Protein AF-A0A512JPW6-F1 (afdb_monomer_lite)

pLDDT: mean 75.08, std 13.73, range [44.81, 92.81]

Organism: NCBI:txid1010610

Foldseek 3Di:
DQDAQPLCVVLLVVCCPDPNNVLSVVLVVQSVVVPVPDDDDDDDPPCCVVVVLVVSLVSNVVSLVSSLCSLVVVLVVVLVVLVVVVVVCVVVVPQWDWDAPPDPPDDDVVRTDDTDGNCVVSPPVVSVVSVVVNVVSVVSSVVSVVCSVVVD

Radius of gyration: 20.79 Å; chains: 1; bounding box: 44×28×60 Å

Structure (mmCIF, N/CA/C/O backbone):
data_AF-A0A512JPW6-F1
#
_entry.id   AF-A0A512JPW6-F1
#
loop_
_atom_site.group_PDB
_atom_site.id
_atom_site.type_symbol
_atom_site.label_atom_id
_atom_site.label_alt_id
_atom_site.label_comp_id
_atom_site.label_asym_id
_atom_site.label_entity_id
_atom_site.label_seq_id
_atom_site.pdbx_PDB_ins_code
_atom_site.Cartn_x
_atom_site.Cartn_y
_atom_site.Cartn_z
_atom_site.occupancy
_atom_site.B_iso_or_equiv
_atom_site.auth_seq_id
_atom_site.auth_comp_id
_atom_site.auth_asym_id
_atom_site.auth_atom_id
_atom_site.pdbx_PDB_model_num
ATOM 1 N N . MET A 1 1 ? 3.740 -18.764 -11.481 1.00 56.12 1 MET A N 1
ATOM 2 C CA . MET A 1 1 ? 4.185 -17.619 -10.673 1.00 56.12 1 MET A CA 1
ATOM 3 C C . MET A 1 1 ? 4.426 -16.469 -11.613 1.00 56.12 1 MET A C 1
ATOM 5 O O . MET A 1 1 ? 5.057 -16.695 -12.644 1.00 56.12 1 MET A O 1
ATOM 9 N N . ALA A 1 2 ? 3.886 -15.299 -11.281 1.00 64.75 2 ALA A N 1
ATOM 10 C CA . ALA A 1 2 ? 4.173 -14.088 -12.030 1.00 64.75 2 ALA A CA 1
ATOM 11 C C . ALA A 1 2 ? 5.680 -13.795 -12.014 1.00 64.75 2 ALA A C 1
ATOM 13 O O . ALA A 1 2 ? 6.322 -13.951 -10.974 1.00 64.75 2 ALA A O 1
ATOM 14 N N . GLU A 1 3 ? 6.257 -13.393 -13.141 1.00 81.75 3 GLU A N 1
ATOM 15 C CA . GLU A 1 3 ? 7.658 -12.964 -13.178 1.00 81.75 3 GLU A CA 1
ATOM 16 C C . GLU A 1 3 ? 7.743 -11.489 -12.734 1.00 81.75 3 GLU A C 1
ATOM 18 O O . GLU A 1 3 ? 7.412 -10.537 -13.441 1.00 81.75 3 GLU A O 1
ATOM 23 N N . ILE A 1 4 ? 8.156 -11.293 -11.486 1.00 83.31 4 ILE A N 1
ATOM 24 C CA . ILE A 1 4 ? 8.279 -9.972 -10.867 1.00 83.31 4 ILE A CA 1
ATOM 25 C C . ILE A 1 4 ? 9.547 -9.296 -11.402 1.00 83.31 4 ILE A C 1
ATOM 27 O O . ILE A 1 4 ? 10.607 -9.919 -11.442 1.00 83.31 4 ILE A O 1
ATOM 31 N N . ASP A 1 5 ? 9.458 -8.031 -11.829 1.00 87.38 5 ASP A N 1
ATOM 32 C CA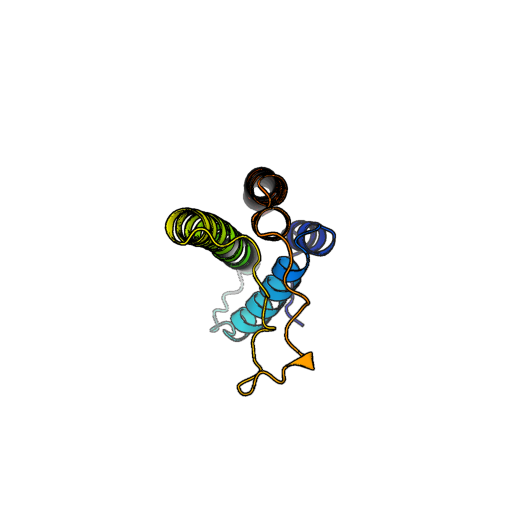 . ASP A 1 5 ? 10.656 -7.295 -12.241 1.00 87.38 5 ASP A CA 1
ATOM 33 C C . ASP A 1 5 ? 11.580 -7.091 -11.025 1.00 87.38 5 ASP A C 1
ATOM 35 O O . ASP A 1 5 ? 11.097 -6.674 -9.967 1.00 87.38 5 ASP A O 1
ATOM 39 N N . PRO A 1 6 ? 12.901 -7.308 -11.158 1.00 87.69 6 PRO A N 1
ATOM 40 C CA . PRO A 1 6 ? 13.856 -7.106 -10.066 1.00 87.69 6 PRO A CA 1
ATOM 41 C C . PRO A 1 6 ? 13.830 -5.707 -9.432 1.00 87.69 6 PRO A C 1
ATOM 43 O O . PRO A 1 6 ? 14.203 -5.552 -8.274 1.00 87.69 6 PRO A O 1
ATOM 46 N N . ILE A 1 7 ? 13.392 -4.673 -10.163 1.00 88.00 7 ILE A N 1
ATOM 47 C CA . ILE A 1 7 ? 13.227 -3.317 -9.608 1.00 88.00 7 ILE A CA 1
ATOM 48 C C . ILE A 1 7 ? 12.045 -3.263 -8.626 1.00 88.00 7 ILE A C 1
ATOM 50 O O . ILE A 1 7 ? 12.067 -2.490 -7.672 1.00 88.00 7 ILE A O 1
ATOM 54 N N . VAL A 1 8 ? 11.026 -4.098 -8.835 1.00 87.69 8 VAL A N 1
ATOM 55 C CA . VAL A 1 8 ? 9.778 -4.134 -8.058 1.00 87.69 8 VAL A CA 1
ATOM 56 C C . VAL A 1 8 ? 9.847 -5.134 -6.898 1.00 87.69 8 VAL A C 1
ATOM 58 O O . VAL A 1 8 ? 9.186 -4.947 -5.878 1.00 87.69 8 VAL A O 1
ATOM 61 N N . GLU A 1 9 ? 10.669 -6.175 -7.012 1.00 88.94 9 GLU A N 1
ATOM 62 C CA . GLU A 1 9 ? 10.835 -7.221 -5.992 1.00 88.94 9 GLU A CA 1
ATOM 63 C C . GLU A 1 9 ? 11.126 -6.690 -4.567 1.00 88.94 9 GLU A C 1
ATOM 65 O O . GLU A 1 9 ? 10.483 -7.171 -3.624 1.00 88.94 9 GLU A O 1
ATOM 70 N N . PRO A 1 10 ? 11.992 -5.675 -4.354 1.00 90.69 10 PRO A N 1
ATOM 71 C CA . PRO A 1 10 ? 12.229 -5.116 -3.022 1.00 90.69 10 PRO A CA 1
ATOM 72 C C . PRO A 1 10 ? 10.978 -4.485 -2.404 1.00 90.69 10 PRO A C 1
ATOM 74 O O . PRO A 1 10 ? 10.754 -4.622 -1.202 1.00 90.69 10 PRO A O 1
ATOM 77 N N . LEU A 1 11 ? 10.140 -3.837 -3.221 1.00 87.81 11 LEU A N 1
ATOM 78 C CA . LEU A 1 11 ? 8.900 -3.204 -2.773 1.00 87.81 11 LEU A CA 1
ATOM 79 C C . LEU A 1 11 ? 7.911 -4.259 -2.258 1.00 87.81 11 LEU A C 1
ATOM 81 O O . LEU A 1 11 ? 7.356 -4.121 -1.166 1.00 87.81 11 LEU A O 1
ATOM 85 N N . LEU A 1 12 ? 7.732 -5.345 -3.015 1.00 87.00 12 LEU A N 1
ATOM 86 C CA . LEU A 1 12 ? 6.849 -6.442 -2.617 1.00 87.00 12 LEU A CA 1
ATOM 87 C C . LEU A 1 12 ? 7.389 -7.185 -1.387 1.00 87.00 12 LEU A C 1
ATOM 89 O O . LEU A 1 12 ? 6.630 -7.513 -0.477 1.00 87.00 12 LEU A O 1
ATOM 93 N N . THR A 1 13 ? 8.700 -7.411 -1.328 1.00 86.94 13 THR A N 1
ATOM 94 C CA . THR A 1 13 ? 9.355 -8.068 -0.189 1.00 86.94 13 THR A CA 1
ATOM 95 C C . THR A 1 13 ? 9.226 -7.238 1.087 1.00 86.94 13 THR A C 1
ATOM 97 O O . THR A 1 13 ? 8.907 -7.778 2.146 1.00 86.94 13 THR A O 1
ATOM 100 N N . GLY A 1 14 ? 9.416 -5.918 0.995 1.00 85.81 14 GLY A N 1
ATOM 101 C CA . GLY A 1 14 ? 9.209 -5.001 2.116 1.00 85.81 14 GLY A CA 1
ATOM 102 C C . GLY A 1 14 ? 7.772 -5.045 2.637 1.00 85.81 14 GLY A C 1
ATOM 103 O O . GLY A 1 14 ? 7.552 -5.116 3.844 1.00 85.81 14 GLY A O 1
ATOM 104 N N . LEU A 1 15 ? 6.793 -5.101 1.731 1.00 85.69 15 LEU A N 1
ATOM 105 C CA . LEU A 1 15 ? 5.380 -5.219 2.083 1.00 85.69 15 LEU A CA 1
ATOM 106 C C . LEU A 1 15 ? 5.060 -6.555 2.774 1.00 85.69 15 LEU A C 1
ATOM 108 O O . LEU A 1 15 ? 4.389 -6.565 3.807 1.00 85.69 15 LEU A O 1
ATOM 112 N N . LEU A 1 16 ? 5.571 -7.672 2.250 1.00 86.31 16 LEU A N 1
ATOM 113 C CA . LEU A 1 16 ? 5.360 -9.014 2.808 1.00 86.31 16 LEU A CA 1
ATOM 114 C C . LEU A 1 16 ? 5.989 -9.207 4.196 1.00 86.31 16 LEU A C 1
ATOM 116 O O . LEU A 1 16 ? 5.479 -10.004 4.980 1.00 86.31 16 LEU A O 1
ATOM 120 N N . ASN A 1 17 ? 7.053 -8.468 4.511 1.00 85.62 17 ASN A N 1
ATOM 121 C CA . ASN A 1 17 ? 7.736 -8.512 5.808 1.00 85.62 17 ASN A CA 1
ATOM 122 C C . ASN A 1 17 ? 7.250 -7.438 6.795 1.00 85.62 17 ASN A C 1
ATOM 124 O O . ASN A 1 17 ? 7.849 -7.243 7.852 1.00 85.62 17 ASN A O 1
ATOM 128 N N . SER A 1 18 ? 6.179 -6.723 6.455 1.00 81.75 18 SER A N 1
ATOM 129 C CA . SER A 1 18 ? 5.603 -5.676 7.297 1.00 81.75 18 SER A CA 1
ATOM 130 C C . SER A 1 18 ? 4.393 -6.183 8.097 1.00 81.75 18 SER A C 1
ATOM 132 O O . SER A 1 18 ? 3.827 -7.231 7.772 1.00 81.75 18 SER A O 1
ATOM 134 N N . PRO A 1 19 ? 3.899 -5.411 9.084 1.00 76.19 19 PRO A N 1
ATOM 135 C CA . PRO A 1 19 ? 2.599 -5.667 9.715 1.00 76.19 19 PRO A CA 1
ATOM 136 C C . PRO A 1 19 ? 1.414 -5.695 8.730 1.00 76.19 19 PRO A C 1
ATOM 138 O O . PRO A 1 19 ? 0.327 -6.126 9.092 1.00 76.19 19 PRO A O 1
ATOM 141 N N . MET A 1 20 ? 1.628 -5.248 7.488 1.00 82.25 20 MET A N 1
ATOM 142 C CA . MET A 1 20 ? 0.659 -5.152 6.396 1.00 82.25 20 MET A CA 1
ATOM 143 C C . MET A 1 20 ? 0.814 -6.297 5.373 1.00 82.25 20 MET A C 1
ATOM 145 O O . MET A 1 20 ? 0.385 -6.177 4.225 1.00 82.25 20 MET A O 1
ATOM 149 N N . ALA A 1 21 ? 1.416 -7.424 5.774 1.00 82.12 21 ALA A N 1
ATOM 150 C CA . ALA A 1 21 ? 1.727 -8.565 4.905 1.00 82.12 21 ALA A CA 1
ATOM 151 C C . ALA A 1 21 ? 0.522 -9.148 4.141 1.00 82.12 21 ALA A C 1
ATOM 153 O O . ALA A 1 21 ? 0.694 -9.680 3.042 1.00 82.12 21 ALA A O 1
ATOM 154 N N . ASP A 1 22 ? -0.696 -9.038 4.682 1.00 79.12 22 ASP A N 1
ATOM 155 C CA . ASP A 1 22 ? -1.931 -9.431 3.986 1.00 79.12 22 ASP A CA 1
ATOM 156 C C . ASP A 1 22 ? -2.123 -8.668 2.670 1.00 79.12 22 ASP A C 1
ATOM 158 O O . ASP A 1 22 ? -2.483 -9.258 1.649 1.00 79.12 22 ASP A O 1
ATOM 162 N N . TYR A 1 23 ? -1.787 -7.379 2.658 1.00 82.19 23 TYR A N 1
ATOM 163 C CA . TYR A 1 23 ? -1.833 -6.551 1.457 1.00 82.19 23 TYR A CA 1
ATOM 164 C C . TYR A 1 23 ? -0.735 -6.929 0.462 1.00 82.19 23 TYR A C 1
ATOM 166 O O . TYR A 1 23 ? -0.966 -6.888 -0.745 1.00 82.19 23 TYR A O 1
ATOM 174 N N . GLY A 1 24 ? 0.420 -7.390 0.953 1.00 81.06 24 GLY A N 1
ATOM 175 C CA . GLY A 1 24 ? 1.470 -7.979 0.118 1.00 81.06 24 GLY A CA 1
ATOM 176 C C . GLY A 1 24 ? 1.013 -9.245 -0.591 1.00 81.06 24 GLY A C 1
ATOM 177 O O . GLY A 1 24 ? 1.200 -9.375 -1.797 1.00 81.06 24 GLY A O 1
ATOM 178 N N . ARG A 1 25 ? 0.329 -10.145 0.124 1.00 84.69 25 ARG A N 1
ATOM 179 C CA . ARG A 1 25 ? -0.258 -11.354 -0.474 1.00 84.69 25 ARG A CA 1
ATOM 180 C C . ARG A 1 25 ? -1.311 -11.015 -1.528 1.00 84.69 25 ARG A C 1
ATOM 182 O O . ARG A 1 25 ? -1.276 -11.579 -2.619 1.00 84.69 25 ARG A O 1
ATOM 189 N N . ALA A 1 26 ? -2.208 -10.073 -1.233 1.00 82.75 26 ALA A N 1
ATOM 190 C CA . ALA A 1 26 ? -3.221 -9.616 -2.185 1.00 82.75 26 ALA A CA 1
ATOM 191 C C . ALA A 1 26 ? -2.595 -8.977 -3.437 1.00 82.75 26 ALA A C 1
ATOM 193 O O . ALA A 1 26 ? -3.056 -9.216 -4.554 1.00 82.75 26 ALA A O 1
ATOM 194 N N . ALA A 1 27 ? -1.519 -8.205 -3.264 1.00 83.00 27 ALA A N 1
ATOM 195 C CA . ALA A 1 27 ? -0.778 -7.625 -4.373 1.00 83.00 27 ALA A CA 1
ATOM 196 C C . ALA A 1 27 ? -0.148 -8.709 -5.258 1.00 83.00 27 ALA A C 1
ATOM 198 O O . ALA A 1 27 ? -0.289 -8.637 -6.476 1.00 83.00 27 ALA A O 1
ATOM 199 N N . THR A 1 28 ? 0.459 -9.749 -4.675 1.00 84.19 28 THR A N 1
ATOM 200 C CA . THR A 1 28 ? 0.999 -10.893 -5.431 1.00 84.19 28 THR A CA 1
ATOM 201 C C . THR A 1 28 ? -0.071 -11.562 -6.292 1.00 84.19 28 THR A C 1
ATOM 203 O O . THR A 1 28 ? 0.148 -11.756 -7.484 1.00 84.19 28 THR A O 1
ATOM 206 N N . VAL A 1 29 ? -1.253 -11.842 -5.731 1.00 84.69 29 VAL A N 1
ATOM 207 C CA . VAL A 1 29 ? -2.376 -12.424 -6.490 1.00 84.69 29 VAL A CA 1
ATOM 208 C C . VAL A 1 29 ? -2.779 -11.511 -7.652 1.00 84.69 29 VAL A C 1
ATOM 210 O O . VAL A 1 29 ? -2.935 -11.966 -8.784 1.00 84.69 29 VAL A O 1
ATOM 213 N N . ARG A 1 30 ? -2.871 -10.197 -7.411 1.00 81.94 30 ARG A N 1
ATOM 214 C CA . ARG A 1 30 ? -3.222 -9.222 -8.453 1.00 81.94 30 ARG A CA 1
ATOM 215 C C . ARG A 1 30 ? -2.188 -9.162 -9.582 1.00 81.94 30 ARG A C 1
ATOM 217 O O . ARG A 1 30 ? -2.551 -8.938 -10.738 1.00 81.94 30 ARG A O 1
ATOM 224 N N . LEU A 1 31 ? -0.908 -9.347 -9.266 1.00 82.50 31 LEU A N 1
ATOM 225 C CA . LEU A 1 31 ? 0.151 -9.437 -10.271 1.00 82.50 31 LEU A CA 1
ATOM 226 C C . LEU A 1 31 ? -0.009 -10.689 -11.138 1.00 82.50 31 LEU A C 1
ATOM 228 O O . LEU A 1 31 ? 0.097 -10.588 -12.358 1.00 82.50 31 LEU A O 1
ATOM 232 N N . GLU A 1 32 ? -0.332 -11.834 -10.538 1.00 80.00 32 GLU A N 1
ATOM 233 C CA . GLU A 1 32 ? -0.591 -13.080 -11.271 1.00 80.00 32 GLU A CA 1
ATOM 234 C C . GLU A 1 32 ? -1.789 -12.968 -12.220 1.00 80.00 32 GLU A C 1
ATOM 236 O O . GLU A 1 32 ? -1.714 -13.427 -13.360 1.00 80.00 32 GLU A O 1
ATOM 241 N N . GLU A 1 33 ? -2.856 -12.282 -11.808 1.00 76.06 33 GLU A N 1
ATOM 242 C CA . GLU A 1 33 ? -4.007 -11.998 -12.674 1.00 76.06 33 GLU A CA 1
ATOM 243 C C . GLU A 1 33 ? -3.648 -11.087 -13.860 1.00 76.06 33 GLU A C 1
ATOM 245 O O . GLU A 1 33 ? -4.136 -11.282 -14.976 1.00 76.06 33 GLU A O 1
ATOM 250 N N . ASN A 1 34 ? -2.791 -10.087 -13.637 1.00 69.00 34 ASN A N 1
ATOM 251 C CA . ASN A 1 34 ? -2.402 -9.124 -14.668 1.00 69.00 34 ASN A CA 1
ATOM 252 C C . ASN A 1 34 ? -1.421 -9.706 -15.701 1.00 69.00 34 ASN A C 1
ATOM 254 O O . ASN A 1 34 ? -1.398 -9.243 -16.842 1.00 69.00 34 ASN A O 1
ATOM 258 N N . GLU A 1 35 ? -0.642 -10.734 -15.351 1.00 62.25 35 GLU A N 1
ATOM 259 C CA . GLU A 1 35 ? 0.241 -11.434 -16.297 1.00 62.25 35 GLU A CA 1
ATOM 260 C C . GLU A 1 35 ? -0.503 -12.364 -17.274 1.00 62.25 35 GLU A C 1
ATOM 262 O O . GLU A 1 35 ? 0.077 -12.817 -18.264 1.00 62.25 35 GLU A O 1
ATOM 267 N N . GLY A 1 36 ? -1.808 -12.585 -17.073 1.00 52.97 36 GLY A N 1
ATOM 268 C CA . GLY A 1 36 ? -2.672 -13.295 -18.021 1.00 52.97 36 GLY A CA 1
ATOM 269 C C . GLY A 1 36 ? -2.866 -12.584 -19.373 1.00 52.97 36 GLY A C 1
ATOM 270 O O . GLY A 1 36 ? -3.259 -13.226 -20.349 1.00 52.97 36 GLY A O 1
ATOM 271 N N . PHE A 1 37 ? -2.550 -11.287 -19.480 1.00 44.81 37 PHE A N 1
ATOM 272 C CA . PHE A 1 37 ? -2.603 -10.517 -20.732 1.00 44.81 37 PHE A CA 1
ATOM 273 C C . PHE A 1 37 ? -1.287 -10.660 -21.524 1.00 44.81 37 PHE A C 1
ATOM 275 O O . PHE A 1 37 ? -0.397 -9.812 -21.459 1.00 44.81 37 PHE A O 1
ATOM 282 N N . ARG A 1 38 ? -1.146 -11.771 -22.260 1.00 53.56 38 ARG A N 1
ATOM 283 C CA . ARG A 1 38 ? 0.039 -12.083 -23.082 1.00 53.56 38 ARG A CA 1
ATOM 284 C C . ARG A 1 38 ? 0.233 -11.128 -24.268 1.00 53.56 38 ARG A C 1
ATOM 286 O O . ARG A 1 38 ? -0.674 -10.921 -25.066 1.00 53.56 38 ARG A O 1
ATOM 293 N N . ASP A 1 39 ? 1.481 -10.671 -24.383 1.00 48.66 39 ASP A N 1
ATOM 294 C CA . ASP A 1 39 ? 2.165 -10.013 -25.506 1.00 48.66 39 ASP A CA 1
ATOM 295 C C . ASP A 1 39 ? 1.586 -10.315 -26.907 1.00 48.66 39 ASP A C 1
ATOM 297 O O . ASP A 1 39 ? 1.789 -11.396 -27.473 1.00 48.66 39 ASP A O 1
ATOM 301 N N . GLU A 1 40 ? 0.960 -9.309 -27.527 1.00 45.06 40 GLU A N 1
ATOM 302 C CA . GLU A 1 40 ? 0.748 -9.286 -28.974 1.00 45.06 40 GLU A CA 1
ATOM 303 C C . GLU A 1 40 ? 2.047 -8.893 -29.697 1.00 45.06 40 GLU A C 1
ATOM 305 O O . GLU A 1 40 ? 2.739 -7.922 -29.381 1.00 45.06 40 GLU A O 1
ATOM 310 N N . ARG A 1 41 ? 2.397 -9.739 -30.666 1.00 51.06 41 ARG A N 1
ATOM 311 C CA . ARG A 1 41 ? 3.655 -9.798 -31.416 1.00 51.06 41 ARG A CA 1
ATOM 312 C C . ARG A 1 41 ? 4.031 -8.467 -32.072 1.00 51.06 41 ARG A C 1
ATOM 314 O O . ARG A 1 41 ? 3.304 -7.996 -32.933 1.00 51.06 41 ARG A O 1
ATOM 321 N N . PHE A 1 42 ? 5.253 -7.991 -31.829 1.00 45.34 42 PHE A N 1
ATOM 322 C CA . PHE A 1 42 ? 5.985 -7.155 -32.789 1.00 45.34 42 PHE A CA 1
ATOM 323 C C . PHE A 1 42 ? 7.476 -7.492 -32.765 1.00 45.34 42 PHE A C 1
ATOM 325 O O . PHE A 1 42 ? 8.109 -7.514 -31.704 1.00 45.34 42 PHE A O 1
ATOM 332 N N . ASP A 1 43 ? 8.009 -7.777 -33.952 1.00 53.00 43 ASP A N 1
ATOM 333 C CA . ASP A 1 43 ? 9.353 -8.289 -34.194 1.00 53.00 43 ASP A CA 1
ATOM 334 C C . ASP A 1 43 ? 10.028 -7.405 -35.253 1.00 53.00 43 ASP A C 1
ATOM 336 O O . ASP A 1 43 ? 9.660 -7.467 -36.421 1.00 53.00 43 ASP A O 1
ATOM 340 N N . LEU A 1 44 ? 10.998 -6.561 -34.870 1.00 53.00 44 LEU A N 1
ATOM 341 C CA . LEU A 1 44 ? 11.905 -5.894 -35.817 1.00 53.00 44 LEU A CA 1
ATOM 342 C C . LEU A 1 44 ? 13.320 -5.773 -35.232 1.00 53.00 44 LEU A C 1
ATOM 344 O O . LEU A 1 44 ? 13.575 -5.211 -34.164 1.00 53.00 44 LEU A O 1
ATOM 348 N N . ARG A 1 45 ? 14.268 -6.363 -35.963 1.00 53.19 45 ARG A N 1
ATOM 349 C CA . ARG A 1 45 ? 15.528 -6.905 -35.442 1.00 53.19 45 ARG A CA 1
ATOM 350 C C . ARG A 1 45 ? 16.643 -5.892 -35.146 1.00 53.19 45 ARG A C 1
ATOM 352 O O . ARG A 1 45 ? 17.661 -6.327 -34.616 1.00 53.19 45 ARG A O 1
ATOM 359 N N . ALA A 1 46 ? 16.437 -4.592 -35.368 1.00 50.09 46 ALA A N 1
ATOM 360 C CA . ALA A 1 46 ? 17.395 -3.525 -35.030 1.00 50.09 46 ALA A CA 1
ATOM 361 C C . ALA A 1 46 ? 16.978 -2.678 -33.805 1.00 50.09 46 ALA A C 1
ATOM 363 O O . ALA A 1 46 ? 17.824 -2.074 -33.155 1.00 50.09 46 ALA A O 1
ATOM 364 N N . GLY A 1 47 ? 15.695 -2.714 -33.422 1.00 56.78 47 GLY A N 1
ATOM 365 C CA . GLY A 1 47 ? 15.154 -2.036 -32.238 1.00 56.78 47 GLY A CA 1
ATOM 366 C C . GLY A 1 47 ? 15.080 -2.920 -30.993 1.00 56.78 47 GLY A C 1
ATOM 367 O O . GLY A 1 47 ? 14.559 -2.480 -29.978 1.00 56.78 47 GLY A O 1
ATOM 368 N N . ARG A 1 48 ? 15.585 -4.163 -31.037 1.00 64.19 48 ARG A N 1
ATOM 369 C CA . ARG A 1 48 ? 15.361 -5.172 -29.982 1.00 64.19 48 ARG A CA 1
ATOM 370 C C . ARG A 1 48 ? 15.815 -4.734 -28.592 1.00 64.19 48 ARG A C 1
ATOM 372 O O . ARG A 1 48 ? 15.087 -4.982 -27.647 1.00 64.19 48 ARG A O 1
ATOM 379 N N . ARG A 1 49 ? 16.952 -4.044 -28.451 1.00 67.94 49 ARG A N 1
ATOM 380 C CA . ARG A 1 49 ? 17.420 -3.568 -27.132 1.00 67.94 49 ARG A CA 1
ATOM 381 C C . ARG A 1 49 ? 16.568 -2.418 -26.594 1.00 67.94 49 ARG A C 1
ATOM 383 O O . ARG A 1 49 ? 16.194 -2.450 -25.430 1.00 67.94 49 ARG A O 1
ATOM 390 N N . ALA A 1 50 ? 16.230 -1.441 -27.437 1.00 70.81 50 ALA A N 1
ATOM 391 C CA . ALA A 1 50 ? 15.369 -0.320 -27.054 1.00 70.81 50 ALA A CA 1
ATOM 392 C C . ALA A 1 50 ? 13.936 -0.792 -26.757 1.00 70.81 50 ALA A C 1
ATOM 394 O O . ALA A 1 50 ? 13.381 -0.467 -25.715 1.00 70.81 50 ALA A O 1
ATOM 395 N N . ALA A 1 51 ? 13.381 -1.656 -27.610 1.00 72.12 51 ALA A N 1
ATOM 396 C CA . ALA A 1 51 ? 12.077 -2.277 -27.417 1.00 72.12 51 ALA A CA 1
ATOM 397 C C . ALA A 1 51 ? 12.046 -3.185 -26.179 1.00 72.1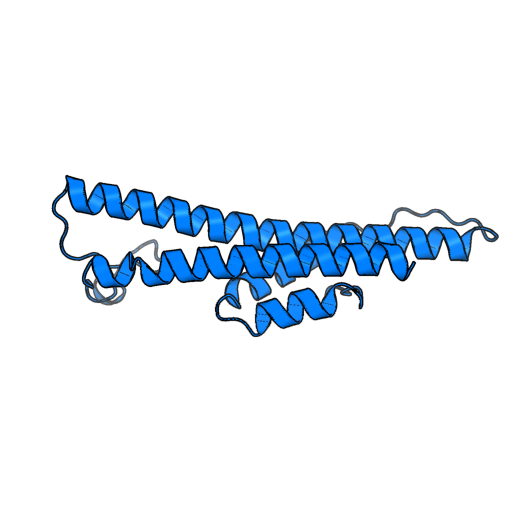2 51 ALA A C 1
ATOM 399 O O . ALA A 1 51 ? 11.059 -3.187 -25.454 1.00 72.12 51 ALA A O 1
ATOM 400 N N . GLN A 1 52 ? 13.119 -3.929 -25.893 1.00 76.50 52 GLN A N 1
ATOM 401 C CA . GLN A 1 52 ? 13.214 -4.762 -24.692 1.00 76.50 52 GLN A CA 1
ATOM 402 C C . GLN A 1 52 ? 13.302 -3.916 -23.419 1.00 76.50 52 GLN A C 1
ATOM 404 O O . GLN A 1 52 ? 12.609 -4.222 -22.453 1.00 76.50 52 GLN A O 1
ATOM 409 N N . ARG A 1 53 ? 14.083 -2.826 -23.420 1.00 78.38 53 ARG A N 1
ATOM 410 C CA . ARG A 1 53 ? 14.111 -1.861 -22.307 1.00 78.38 53 ARG A CA 1
ATOM 411 C C . ARG A 1 53 ? 12.750 -1.211 -22.096 1.00 78.38 53 ARG A C 1
ATOM 413 O O . ARG A 1 53 ? 12.277 -1.151 -20.969 1.00 78.38 53 ARG A O 1
ATOM 420 N N . GLN A 1 54 ? 12.088 -0.804 -23.176 1.00 79.75 54 GLN A N 1
ATOM 421 C CA . GLN A 1 54 ? 10.758 -0.209 -23.110 1.00 79.75 54 GLN A CA 1
ATOM 422 C C . GLN A 1 54 ? 9.706 -1.205 -22.606 1.00 79.75 54 GLN A C 1
ATOM 424 O O . GLN A 1 54 ? 8.888 -0.842 -21.769 1.00 79.75 54 GLN A O 1
ATOM 429 N N . ARG A 1 55 ? 9.749 -2.475 -23.032 1.00 79.50 55 ARG A N 1
ATOM 430 C CA . ARG A 1 55 ? 8.876 -3.535 -22.492 1.00 79.50 55 ARG A CA 1
ATOM 431 C C . ARG A 1 55 ? 9.125 -3.771 -21.009 1.00 79.50 55 ARG A C 1
ATOM 433 O O . ARG A 1 55 ? 8.168 -3.839 -20.245 1.00 79.50 55 ARG A O 1
ATOM 440 N N . ARG A 1 56 ? 10.395 -3.850 -20.604 1.00 82.75 56 ARG A N 1
ATOM 441 C CA . ARG A 1 56 ? 10.773 -4.012 -19.199 1.00 82.75 56 ARG A CA 1
ATOM 442 C C . ARG A 1 56 ? 10.271 -2.840 -18.353 1.00 82.75 56 ARG A C 1
ATOM 444 O O . ARG A 1 56 ? 9.634 -3.066 -17.332 1.00 82.75 56 ARG A O 1
ATOM 451 N N . ARG A 1 57 ? 10.447 -1.606 -18.836 1.00 84.50 57 ARG A N 1
ATOM 452 C CA . ARG A 1 57 ? 9.928 -0.396 -18.189 1.00 84.50 57 ARG A CA 1
ATOM 453 C C . ARG A 1 57 ? 8.411 -0.436 -18.036 1.00 84.50 57 ARG A C 1
ATOM 455 O O . ARG A 1 57 ? 7.914 -0.309 -16.926 1.00 84.50 57 ARG A O 1
ATOM 462 N N . MET A 1 58 ? 7.683 -0.683 -19.125 1.00 84.38 58 MET A N 1
ATOM 463 C CA . MET A 1 58 ? 6.218 -0.765 -19.107 1.00 84.38 58 MET A CA 1
ATOM 464 C C . MET A 1 58 ? 5.717 -1.863 -18.161 1.00 84.38 58 MET A C 1
ATOM 466 O O . MET A 1 58 ? 4.696 -1.688 -17.499 1.00 84.38 58 MET A O 1
ATOM 470 N N . ARG A 1 59 ? 6.421 -2.999 -18.084 1.00 85.62 59 ARG A N 1
ATOM 471 C CA . ARG A 1 59 ? 6.105 -4.076 -17.141 1.00 85.62 59 ARG A CA 1
ATOM 472 C C . ARG A 1 59 ? 6.295 -3.613 -15.701 1.00 85.62 59 ARG A C 1
ATOM 474 O O . ARG A 1 59 ? 5.351 -3.713 -14.923 1.00 85.62 59 ARG A O 1
ATOM 481 N N . ALA A 1 60 ? 7.471 -3.090 -15.363 1.00 86.06 60 ALA A N 1
ATOM 482 C CA . ALA A 1 60 ? 7.771 -2.614 -14.018 1.00 86.06 60 ALA A CA 1
ATOM 483 C C . ALA A 1 60 ? 6.799 -1.503 -13.582 1.00 86.06 60 ALA A C 1
ATO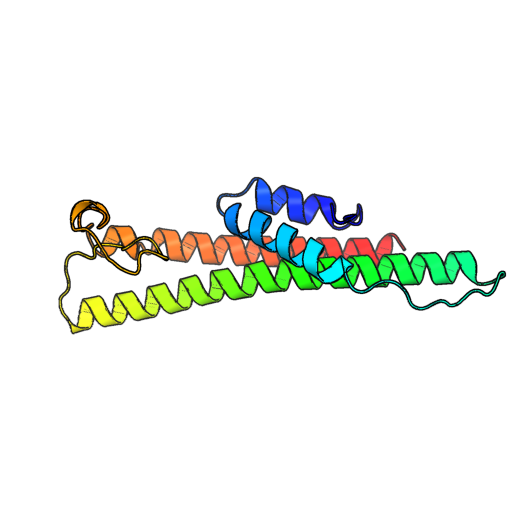M 485 O O . ALA A 1 60 ? 6.251 -1.577 -12.487 1.00 86.06 60 ALA A O 1
ATOM 486 N N . GLU A 1 61 ? 6.482 -0.540 -14.457 1.00 88.00 61 GLU A N 1
ATOM 487 C CA . GLU A 1 61 ? 5.481 0.505 -14.185 1.00 88.00 61 GLU A CA 1
ATOM 488 C C . GLU A 1 61 ? 4.106 -0.094 -13.861 1.00 88.00 61 GLU A C 1
ATOM 490 O O . GLU A 1 61 ? 3.491 0.278 -12.860 1.00 88.00 61 GLU A O 1
ATOM 495 N N . ARG A 1 62 ? 3.636 -1.070 -14.651 1.00 87.62 62 ARG A N 1
ATOM 496 C CA . ARG A 1 62 ? 2.361 -1.757 -14.384 1.00 87.62 62 ARG A CA 1
ATOM 497 C C . ARG A 1 62 ? 2.377 -2.512 -13.061 1.00 87.62 62 ARG A C 1
ATOM 499 O O . ARG A 1 62 ? 1.383 -2.472 -12.342 1.00 87.62 62 ARG A O 1
ATOM 506 N N . GLN A 1 63 ? 3.473 -3.198 -12.741 1.00 88.00 63 GLN A N 1
ATOM 507 C CA . GLN A 1 63 ? 3.598 -3.935 -11.484 1.00 88.00 63 GLN A CA 1
ATOM 508 C C . GLN A 1 63 ? 3.600 -2.970 -10.287 1.00 88.00 63 GLN A C 1
ATOM 510 O O . GLN A 1 63 ? 2.844 -3.190 -9.344 1.00 88.00 63 GLN A O 1
ATOM 515 N N . ILE A 1 64 ? 4.331 -1.849 -10.362 1.00 89.69 64 ILE A N 1
ATOM 516 C CA . ILE A 1 64 ? 4.302 -0.787 -9.340 1.00 89.69 64 ILE A CA 1
ATOM 517 C C . ILE A 1 64 ? 2.879 -0.250 -9.164 1.00 89.69 64 ILE A C 1
ATOM 519 O O . ILE A 1 64 ? 2.395 -0.170 -8.039 1.00 89.69 64 ILE A O 1
ATOM 523 N N . MET A 1 65 ? 2.188 0.092 -10.257 1.00 88.75 65 MET A N 1
ATOM 524 C CA . MET A 1 65 ? 0.813 0.604 -10.197 1.00 88.75 65 MET A CA 1
ATOM 525 C C . MET A 1 65 ? -0.162 -0.410 -9.595 1.00 88.75 65 MET A C 1
ATOM 527 O O . MET A 1 65 ? -1.036 -0.028 -8.822 1.00 88.75 65 MET A O 1
ATOM 531 N N . ALA A 1 66 ? -0.028 -1.692 -9.938 1.00 86.31 66 ALA A N 1
ATOM 532 C CA . ALA A 1 66 ? -0.894 -2.740 -9.416 1.00 86.31 66 ALA A CA 1
ATOM 533 C C . ALA A 1 66 ? -0.710 -2.931 -7.905 1.00 86.31 66 ALA A C 1
ATOM 535 O O . ALA A 1 66 ? -1.703 -2.987 -7.181 1.00 86.31 66 ALA A O 1
ATOM 536 N N . ILE A 1 67 ? 0.538 -2.987 -7.430 1.00 87.19 67 ILE A N 1
ATOM 537 C CA . ILE A 1 67 ? 0.836 -3.134 -6.000 1.00 87.19 67 ILE A CA 1
ATOM 538 C C . ILE A 1 67 ? 0.360 -1.890 -5.237 1.00 87.19 67 ILE A C 1
ATOM 540 O O . ILE A 1 67 ? -0.372 -2.017 -4.257 1.00 87.19 67 ILE A O 1
ATOM 544 N N . ASP A 1 68 ? 0.711 -0.694 -5.717 1.00 90.12 68 ASP A N 1
ATOM 545 C CA . ASP A 1 68 ? 0.331 0.574 -5.086 1.00 90.12 68 ASP A CA 1
ATOM 546 C C . ASP A 1 68 ? -1.193 0.723 -4.984 1.00 90.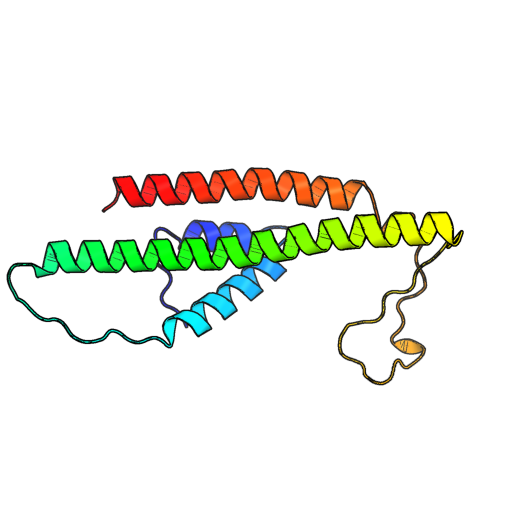12 68 ASP A C 1
ATOM 548 O O . ASP A 1 68 ? -1.723 1.038 -3.920 1.00 90.12 68 ASP A O 1
ATOM 552 N N . ALA A 1 69 ? -1.923 0.386 -6.052 1.00 86.94 69 ALA A N 1
ATOM 553 C CA . ALA A 1 69 ? -3.379 0.430 -6.049 1.00 86.94 69 ALA A CA 1
ATOM 554 C C . ALA A 1 69 ? -4.004 -0.542 -5.038 1.00 86.94 69 ALA A C 1
ATOM 556 O O . ALA A 1 69 ? -5.006 -0.191 -4.415 1.00 86.94 69 ALA A O 1
ATOM 557 N N . VAL A 1 70 ? -3.462 -1.751 -4.866 1.00 85.62 70 VAL A N 1
ATOM 558 C CA . VAL A 1 70 ? -3.981 -2.712 -3.877 1.00 85.62 70 VAL A CA 1
ATOM 559 C C . VAL A 1 70 ? -3.778 -2.179 -2.460 1.00 85.62 70 VAL A C 1
ATOM 561 O O . VAL A 1 70 ? -4.732 -2.148 -1.681 1.00 85.62 70 VAL A O 1
ATOM 564 N N . VAL A 1 71 ? -2.570 -1.708 -2.148 1.00 83.19 71 VAL A N 1
ATOM 565 C CA . VAL A 1 71 ? -2.209 -1.224 -0.808 1.00 83.19 71 VAL A CA 1
ATOM 566 C C . VAL A 1 71 ? -2.993 0.037 -0.445 1.00 83.19 71 VAL A C 1
ATOM 568 O O . VAL A 1 71 ? -3.676 0.061 0.579 1.00 83.19 71 VAL A O 1
ATOM 571 N N . GLN A 1 72 ? -2.958 1.062 -1.303 1.00 85.88 72 GLN A N 1
ATOM 572 C CA . GLN A 1 72 ? -3.643 2.335 -1.061 1.00 85.88 72 GLN A CA 1
ATOM 573 C C . GLN A 1 72 ? -5.150 2.134 -0.899 1.00 85.88 72 GLN A C 1
ATOM 575 O O . GLN A 1 72 ? -5.736 2.580 0.086 1.00 85.88 72 GLN A O 1
ATOM 580 N N . ASN A 1 73 ? -5.796 1.421 -1.830 1.00 86.06 73 ASN A N 1
ATOM 581 C CA . ASN A 1 73 ? -7.248 1.253 -1.775 1.00 86.06 73 ASN A CA 1
ATOM 582 C C . ASN A 1 73 ? -7.697 0.492 -0.530 1.00 86.06 73 ASN A C 1
ATOM 584 O O . ASN A 1 73 ? -8.732 0.830 0.043 1.00 86.06 73 ASN A O 1
ATOM 588 N N . ALA A 1 74 ? -6.962 -0.543 -0.130 1.00 77.25 74 ALA A N 1
ATOM 589 C CA . ALA A 1 74 ? -7.367 -1.363 0.996 1.00 77.25 74 ALA A CA 1
ATOM 590 C C . ALA A 1 74 ? -7.181 -0.623 2.330 1.00 77.25 74 ALA A C 1
ATOM 592 O O . ALA A 1 74 ? -8.114 -0.572 3.131 1.00 77.25 74 ALA A O 1
ATOM 593 N N . LEU A 1 75 ? -6.046 0.054 2.513 1.00 80.19 75 LEU A N 1
ATOM 594 C CA . LEU A 1 75 ? -5.759 0.812 3.732 1.00 80.19 75 LEU A CA 1
ATOM 595 C C . LEU A 1 75 ? -6.614 2.080 3.865 1.00 80.19 75 LEU A C 1
ATOM 597 O O .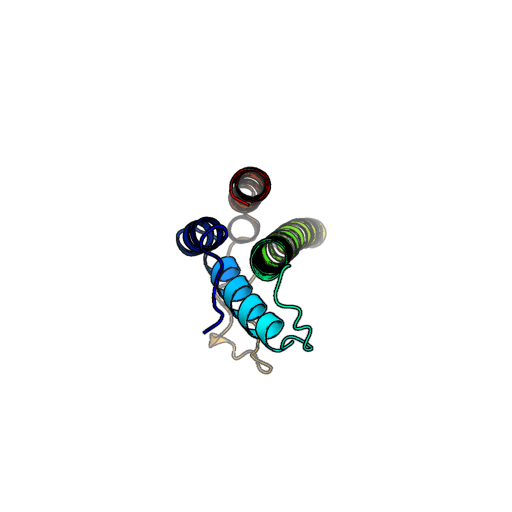 LEU A 1 75 ? -7.095 2.385 4.955 1.00 80.19 75 LEU A O 1
ATOM 601 N N . ILE A 1 76 ? -6.887 2.795 2.768 1.00 82.75 76 ILE A N 1
ATOM 602 C CA . ILE A 1 76 ? -7.814 3.942 2.788 1.00 82.75 76 ILE A CA 1
ATOM 603 C C . ILE A 1 76 ? -9.232 3.480 3.143 1.00 82.75 76 ILE A C 1
ATOM 605 O O . ILE A 1 76 ? -9.921 4.140 3.923 1.00 82.75 76 ILE A O 1
ATOM 609 N N . ARG A 1 77 ? -9.680 2.336 2.606 1.00 81.44 77 ARG A N 1
ATOM 610 C CA . ARG A 1 77 ? -10.979 1.752 2.977 1.00 81.44 77 ARG A CA 1
ATOM 611 C C . ARG A 1 77 ? -11.022 1.361 4.447 1.00 81.44 77 ARG A C 1
ATOM 613 O O . ARG A 1 77 ? -12.043 1.592 5.084 1.00 81.44 77 ARG A O 1
ATOM 620 N N . GLU A 1 78 ? -9.942 0.801 4.979 1.00 79.25 78 GLU A N 1
ATOM 621 C CA . GLU A 1 78 ? -9.830 0.445 6.392 1.00 79.25 78 GLU A CA 1
ATOM 622 C C . GLU A 1 78 ? -9.929 1.678 7.301 1.00 79.25 78 GLU A C 1
ATOM 624 O O . GLU A 1 78 ? -10.699 1.665 8.263 1.00 79.25 78 GLU A O 1
ATOM 629 N N . LEU A 1 79 ? -9.246 2.776 6.957 1.00 80.44 79 LEU A N 1
ATOM 630 C CA . LEU A 1 79 ? -9.375 4.050 7.672 1.00 80.44 79 LEU A CA 1
ATOM 631 C C . LEU A 1 79 ? -10.813 4.583 7.625 1.00 80.44 79 LEU A C 1
ATOM 633 O O . LEU A 1 79 ? -11.401 4.864 8.666 1.00 80.44 79 LEU A O 1
ATOM 637 N N . ALA A 1 80 ? -11.416 4.649 6.434 1.00 82.19 80 ALA A N 1
ATOM 638 C CA . ALA A 1 80 ? -12.782 5.149 6.275 1.00 82.19 80 ALA A CA 1
ATOM 639 C C . ALA A 1 80 ? -13.820 4.287 7.018 1.00 82.19 80 ALA A C 1
ATOM 641 O O . ALA A 1 80 ? -14.801 4.804 7.558 1.00 82.19 80 ALA A O 1
ATOM 642 N N . LEU A 1 81 ? -13.618 2.966 7.047 1.00 77.81 81 LEU A N 1
ATOM 643 C CA . LEU A 1 81 ? -14.454 2.041 7.807 1.00 77.81 81 LEU A CA 1
ATOM 644 C C . LEU A 1 81 ? -14.293 2.271 9.314 1.00 77.81 81 LEU A C 1
ATOM 646 O O . LEU A 1 81 ? -15.297 2.300 10.023 1.00 77.81 81 LEU A O 1
ATOM 650 N N . THR A 1 82 ? -13.060 2.475 9.782 1.00 78.44 82 THR A N 1
ATOM 651 C CA . THR A 1 82 ? -12.751 2.754 11.192 1.00 78.44 82 THR A CA 1
ATOM 652 C C . THR A 1 82 ? -13.455 4.028 11.658 1.00 78.44 82 THR A C 1
ATOM 654 O O . THR A 1 82 ? -14.218 3.979 12.623 1.00 78.44 82 THR A O 1
ATOM 657 N N . ASP A 1 83 ? -13.320 5.125 10.906 1.00 79.12 83 ASP A N 1
ATOM 658 C CA . ASP A 1 83 ? -13.980 6.403 11.205 1.00 79.12 83 ASP A CA 1
ATOM 659 C C . ASP A 1 83 ? -15.511 6.257 11.246 1.00 79.12 83 ASP A C 1
ATOM 661 O O . ASP A 1 83 ? -16.194 6.769 12.139 1.00 79.12 83 ASP A O 1
ATOM 665 N N . ARG A 1 84 ? -16.081 5.512 10.289 1.00 80.44 84 ARG A N 1
ATOM 666 C CA . ARG A 1 84 ? -17.529 5.288 10.221 1.00 80.44 84 ARG A CA 1
ATOM 667 C C . ARG A 1 84 ? -18.041 4.445 11.387 1.00 80.44 84 ARG A C 1
ATOM 669 O O . ARG A 1 84 ? -19.102 4.756 11.932 1.00 80.44 84 ARG A O 1
ATOM 676 N N . LEU A 1 85 ? -17.332 3.376 11.745 1.00 76.75 85 LEU A N 1
ATOM 677 C CA . LEU A 1 85 ? -17.688 2.529 12.882 1.00 76.75 85 LEU A CA 1
ATOM 678 C C . LEU A 1 85 ? -17.589 3.307 14.194 1.00 76.75 85 LEU A C 1
ATOM 680 O O . LEU A 1 85 ? -18.457 3.142 15.048 1.00 76.75 85 LEU A O 1
ATOM 684 N N . GLN A 1 86 ? -16.613 4.208 14.315 1.00 78.31 86 GLN A N 1
ATOM 685 C CA . GLN A 1 86 ? -16.448 5.041 15.501 1.00 78.31 86 GLN A CA 1
ATOM 686 C C . GLN A 1 86 ? -17.620 6.011 15.652 1.00 78.31 86 GLN A C 1
ATOM 688 O O . GLN A 1 86 ? -18.290 6.016 16.686 1.00 78.31 86 GLN A O 1
ATOM 693 N N . GLY A 1 87 ? -17.974 6.728 14.581 1.00 79.81 87 GLY A N 1
ATOM 694 C CA . GLY A 1 87 ? -19.138 7.617 14.595 1.00 79.81 87 GLY A CA 1
ATOM 695 C C . GLY A 1 87 ? -20.460 6.885 14.867 1.00 79.81 87 GLY A C 1
ATOM 696 O O . GLY A 1 87 ? -21.360 7.433 15.506 1.00 79.81 87 GLY A O 1
ATOM 697 N N . LEU A 1 88 ? -20.605 5.635 14.413 1.00 80.69 88 LEU A N 1
ATOM 698 C CA . LEU A 1 88 ? -21.772 4.808 14.740 1.00 80.69 88 LEU A CA 1
ATOM 699 C C . LEU A 1 88 ? -21.779 4.369 16.206 1.00 80.69 88 LEU A C 1
ATOM 701 O O . LEU A 1 88 ? -22.830 4.444 16.845 1.00 80.69 88 LEU A O 1
ATOM 705 N N . ALA A 1 89 ? -20.636 3.941 16.742 1.00 80.81 89 ALA A N 1
ATOM 706 C CA . ALA A 1 8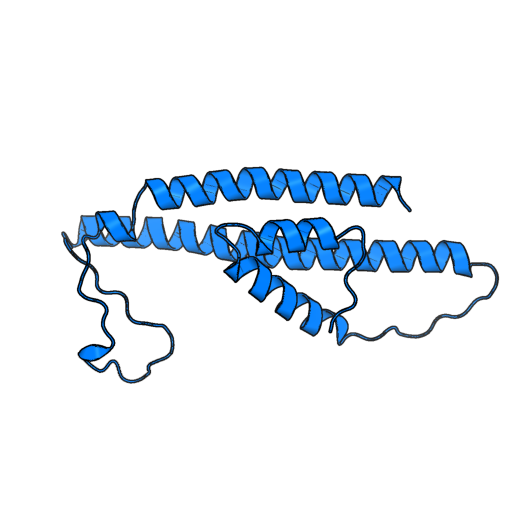9 ? -20.524 3.518 18.131 1.00 80.81 89 ALA A CA 1
ATOM 707 C C . ALA A 1 89 ? -20.853 4.662 19.099 1.00 80.81 89 ALA A C 1
ATOM 709 O O . ALA A 1 89 ? -21.640 4.466 20.026 1.00 80.81 89 ALA A O 1
ATOM 710 N N . GLU A 1 90 ? -20.354 5.869 18.826 1.00 81.12 90 GLU A N 1
ATOM 711 C CA . GLU A 1 90 ? -20.655 7.078 19.599 1.00 81.12 90 GLU A CA 1
ATOM 712 C C . GLU A 1 90 ? -22.151 7.422 19.561 1.00 81.12 90 GLU A C 1
ATOM 714 O O . GLU A 1 90 ? -22.785 7.603 20.604 1.00 81.12 90 GLU A O 1
ATOM 719 N N . ARG A 1 91 ? -22.752 7.451 18.361 1.00 85.88 91 ARG A N 1
ATOM 720 C CA . ARG A 1 91 ? -24.178 7.779 18.179 1.00 85.88 91 ARG A CA 1
ATOM 721 C C . ARG A 1 91 ? -25.110 6.780 18.854 1.00 85.88 91 ARG A C 1
ATOM 723 O O . ARG A 1 91 ? -26.152 7.175 19.373 1.00 85.88 91 ARG A O 1
ATOM 730 N N . LEU A 1 92 ? -24.756 5.498 18.817 1.00 85.44 92 LEU A N 1
ATOM 731 C CA . LEU A 1 92 ? -25.579 4.408 19.340 1.00 85.44 92 LEU A CA 1
ATOM 732 C C . LEU A 1 92 ? -25.201 4.007 20.774 1.00 85.44 92 LEU A C 1
ATOM 734 O O . LEU A 1 92 ? -25.842 3.123 21.339 1.00 85.44 92 LEU A O 1
ATOM 738 N N . LYS A 1 93 ? -24.198 4.662 21.379 1.00 83.94 93 LYS A N 1
ATOM 739 C CA . LYS A 1 93 ? -23.650 4.340 22.709 1.00 83.94 93 LYS A CA 1
ATOM 740 C C . LYS A 1 93 ? -23.212 2.872 22.831 1.00 83.94 93 LYS A C 1
ATOM 742 O O . LYS A 1 93 ? -23.374 2.255 23.887 1.00 83.94 93 LYS A O 1
ATOM 747 N N . ILE A 1 94 ? -22.675 2.313 21.748 1.00 78.06 94 ILE A N 1
ATOM 748 C CA . ILE A 1 94 ? -22.172 0.936 21.700 1.00 78.06 94 ILE A CA 1
ATOM 749 C C . ILE A 1 94 ? -20.853 0.885 22.473 1.00 78.06 94 ILE A C 1
ATOM 751 O O . ILE A 1 94 ? -19.943 1.658 22.196 1.00 78.06 94 ILE A O 1
ATOM 755 N N . ARG A 1 95 ? -20.758 -0.021 23.452 1.00 69.56 95 ARG A N 1
ATOM 756 C CA . ARG A 1 95 ? -19.564 -0.190 24.305 1.00 69.56 95 ARG A CA 1
ATOM 757 C C . ARG A 1 95 ? -18.701 -1.385 23.910 1.00 69.56 95 ARG A C 1
ATOM 759 O O . ARG A 1 95 ? -17.524 -1.424 24.252 1.00 69.56 95 ARG A O 1
ATOM 766 N N . SER A 1 96 ? -19.273 -2.340 23.182 1.00 68.75 96 SER A N 1
ATOM 767 C CA . SER A 1 96 ? -18.566 -3.513 22.677 1.00 68.75 96 SER A CA 1
ATOM 768 C C . SER A 1 96 ? -19.060 -3.906 21.287 1.00 68.75 96 SER A C 1
ATOM 770 O O . SER A 1 96 ? -20.244 -3.771 20.976 1.00 68.75 96 SER A O 1
ATOM 772 N N . ILE A 1 97 ? -18.142 -4.385 20.448 1.00 67.44 97 ILE A N 1
ATOM 773 C CA . ILE A 1 97 ? -18.425 -4.903 19.105 1.00 67.44 97 ILE A CA 1
ATOM 774 C C . ILE A 1 97 ? -17.827 -6.308 19.002 1.00 67.44 97 ILE A C 1
ATOM 776 O O . ILE A 1 97 ? -16.679 -6.538 19.375 1.00 67.44 97 ILE A O 1
ATOM 780 N N . GLY A 1 98 ? -18.619 -7.256 18.504 1.00 62.75 98 GLY A N 1
ATOM 781 C CA . GLY A 1 98 ? -18.126 -8.556 18.048 1.00 62.75 98 GLY A CA 1
ATOM 782 C C . GLY A 1 98 ? -17.833 -8.491 16.553 1.00 62.75 98 GLY A C 1
ATOM 783 O O . GLY A 1 98 ? -18.632 -7.935 15.797 1.00 62.75 98 GLY A O 1
ATOM 784 N N . VAL A 1 99 ? -16.698 -9.040 16.122 1.00 62.34 99 VAL A N 1
ATOM 785 C CA . VAL A 1 99 ? -16.366 -9.149 14.699 1.00 62.34 99 VAL A CA 1
ATOM 786 C C . VAL A 1 99 ? -16.741 -10.548 14.233 1.00 62.34 99 VAL A C 1
ATOM 788 O O . VAL A 1 99 ? -16.333 -11.549 14.819 1.00 62.34 99 VAL A O 1
ATOM 791 N N . LEU A 1 100 ? -17.537 -10.611 13.170 1.00 57.12 100 LEU A N 1
ATOM 792 C CA . LEU A 1 100 ? -17.822 -11.857 12.473 1.00 57.12 100 LEU A CA 1
ATOM 793 C C . LEU A 1 100 ? -16.754 -12.079 11.395 1.00 57.12 100 LEU A C 1
ATOM 795 O O . LEU A 1 100 ? -16.482 -11.150 10.627 1.00 57.12 100 LEU A O 1
ATOM 799 N N . PRO A 1 101 ? -16.158 -13.278 11.296 1.00 50.34 101 PRO A N 1
ATOM 800 C CA . PRO A 1 101 ? -15.288 -13.602 10.177 1.00 50.34 101 PRO A CA 1
ATOM 801 C C . PRO A 1 101 ? -16.071 -13.511 8.859 1.00 50.34 101 PRO A C 1
ATOM 803 O O . PRO A 1 101 ? -17.199 -13.989 8.747 1.00 50.34 101 PRO A O 1
ATOM 806 N N . ALA A 1 102 ? -15.481 -12.867 7.851 1.00 49.06 102 ALA A N 1
ATOM 807 C CA . ALA A 1 102 ? -16.116 -12.710 6.548 1.00 49.06 102 ALA A CA 1
ATOM 808 C C . ALA A 1 102 ? -16.245 -14.074 5.841 1.00 49.06 102 ALA A C 1
ATOM 810 O O . ALA A 1 102 ? -15.249 -14.772 5.669 1.00 49.06 102 ALA A O 1
ATOM 811 N N . GLY A 1 103 ? -17.458 -14.431 5.400 1.00 48.44 103 GLY A N 1
ATOM 812 C CA . GLY A 1 103 ? -17.715 -15.616 4.566 1.00 48.44 103 GLY A CA 1
ATOM 813 C C . GLY A 1 103 ? -18.612 -16.696 5.180 1.00 48.44 103 GLY A C 1
ATOM 814 O O . GLY A 1 103 ? -19.008 -17.615 4.468 1.00 48.44 103 GLY A O 1
ATOM 815 N N . THR A 1 104 ? -18.998 -16.591 6.453 1.00 48.28 104 THR A N 1
ATOM 816 C CA . THR A 1 104 ? -19.991 -17.493 7.050 1.00 48.28 104 THR A CA 1
ATOM 817 C C . THR A 1 104 ? -21.398 -16.945 6.807 1.00 48.28 104 THR A C 1
ATOM 819 O O . THR A 1 104 ? -21.878 -16.052 7.497 1.00 48.28 104 THR A O 1
ATOM 822 N N . GLY A 1 105 ? -22.075 -17.477 5.784 1.00 49.00 105 GLY A N 1
ATOM 823 C CA . GLY A 1 105 ? -23.497 -17.200 5.520 1.00 49.00 105 GLY A CA 1
ATOM 824 C C . GLY A 1 105 ? -24.428 -17.615 6.670 1.00 49.00 105 GLY A C 1
ATOM 825 O O . GLY A 1 105 ? -25.572 -17.175 6.722 1.00 49.00 105 GLY A O 1
ATOM 826 N N . GLU A 1 106 ? -23.917 -18.400 7.620 1.00 48.84 106 GLU A N 1
ATOM 827 C CA . GLU A 1 106 ? -24.565 -18.770 8.872 1.00 48.84 106 GLU A CA 1
ATOM 828 C C . GLU A 1 106 ? -23.571 -18.515 10.011 1.00 48.84 106 GLU A C 1
ATOM 830 O O . GLU A 1 106 ? -22.610 -19.259 10.208 1.00 48.84 106 GLU A O 1
ATOM 835 N N . ALA A 1 107 ? -23.758 -17.418 10.744 1.00 49.41 107 ALA A N 1
ATOM 836 C CA . ALA A 1 107 ? -22.997 -17.169 11.958 1.00 49.41 107 ALA A CA 1
ATOM 837 C C . ALA A 1 107 ? -23.473 -18.146 13.044 1.00 49.41 107 ALA A C 1
ATOM 839 O O . ALA A 1 107 ? -24.503 -17.922 13.680 1.00 49.41 107 ALA A O 1
ATOM 840 N N . THR A 1 108 ? -22.742 -19.237 13.269 1.00 54.66 108 THR A N 1
ATOM 841 C CA . THR A 1 108 ? -22.885 -19.988 14.520 1.00 54.66 108 THR A CA 1
ATOM 842 C C . THR A 1 108 ? -22.420 -19.094 15.671 1.00 54.66 108 THR A C 1
ATOM 844 O O . THR A 1 108 ? -21.465 -18.329 15.528 1.00 54.66 108 THR A O 1
ATOM 847 N N . ALA A 1 109 ? -23.093 -19.157 16.825 1.00 52.44 109 ALA A N 1
ATOM 848 C CA . ALA A 1 109 ? -22.749 -18.347 18.001 1.00 52.44 109 ALA A CA 1
ATOM 849 C C . ALA A 1 109 ? -21.288 -18.544 18.470 1.00 52.44 109 ALA A C 1
ATOM 851 O O . ALA A 1 109 ? -20.741 -17.684 19.150 1.00 52.44 109 ALA A O 1
ATOM 852 N N . GLU A 1 110 ? -20.652 -19.647 18.064 1.00 52.41 110 GLU A N 1
ATOM 853 C CA . GLU A 1 110 ? -19.244 -19.977 18.317 1.00 52.41 110 GLU A CA 1
ATOM 854 C C . GLU A 1 110 ? -18.253 -19.250 17.390 1.00 52.41 110 GLU A C 1
ATOM 856 O O . GLU A 1 110 ? -17.085 -19.113 17.741 1.00 52.41 110 GLU A O 1
ATOM 861 N N . ALA A 1 111 ? -18.690 -18.773 16.218 1.00 50.50 111 ALA A N 1
ATOM 862 C CA . ALA A 1 111 ? -17.840 -18.067 15.254 1.00 50.50 111 ALA A CA 1
ATOM 863 C C . ALA A 1 111 ? -17.759 -16.554 15.517 1.00 50.50 111 ALA A C 1
ATOM 865 O O . ALA A 1 111 ? -16.932 -15.858 14.924 1.00 50.50 111 ALA A O 1
ATOM 866 N N . VAL A 1 112 ? -18.628 -16.034 16.388 1.00 53.97 112 VAL A N 1
ATOM 867 C CA . VAL A 1 112 ? -18.576 -14.647 16.850 1.00 53.97 112 VAL A CA 1
ATOM 868 C C . VAL A 1 112 ? -17.388 -14.530 17.797 1.00 53.97 112 VAL A C 1
ATOM 870 O O . VAL A 1 112 ? -17.381 -15.156 18.857 1.00 53.97 112 VAL A O 1
ATOM 873 N N . SER A 1 113 ? -16.382 -13.721 17.450 1.00 56.94 113 SER A N 1
ATOM 874 C CA . SER A 1 113 ? -15.336 -13.394 18.421 1.00 56.94 113 SER A CA 1
ATOM 875 C C . SER A 1 113 ? -15.992 -12.776 19.657 1.00 56.94 113 SER A C 1
ATOM 877 O O . SER A 1 113 ? -16.880 -11.930 19.500 1.00 56.94 113 SER A O 1
ATOM 879 N N . SER A 1 114 ? -15.545 -13.140 20.864 1.00 54.38 114 SER A N 1
ATOM 880 C CA . SER A 1 114 ? -16.014 -12.496 22.097 1.00 54.38 114 SER A CA 1
ATOM 881 C C . SER A 1 114 ? -16.056 -10.974 21.909 1.00 54.38 114 SER A C 1
ATOM 883 O O . SER A 1 114 ? -15.057 -10.416 21.445 1.00 54.38 114 SER A O 1
ATOM 885 N N . PRO A 1 115 ? -17.191 -10.303 22.194 1.00 59.12 115 PRO A N 1
ATOM 886 C CA . PRO A 1 115 ? -17.319 -8.870 21.968 1.00 59.12 115 PRO A CA 1
ATOM 887 C C . PRO A 1 115 ? -16.211 -8.127 22.715 1.00 59.12 115 PRO A C 1
ATOM 889 O O . PRO A 1 115 ? -16.150 -8.184 23.944 1.00 59.12 115 PRO A O 1
ATOM 892 N N . GLY A 1 116 ? -15.334 -7.456 21.971 1.00 60.06 116 GLY A N 1
ATOM 893 C CA . GLY A 1 116 ? -14.260 -6.643 22.531 1.00 60.06 116 GLY A CA 1
ATOM 894 C C . GLY A 1 116 ? -14.736 -5.212 22.785 1.00 60.06 116 GLY A C 1
ATOM 895 O O . GLY A 1 116 ? -15.737 -4.788 22.189 1.00 60.06 116 GLY A O 1
ATOM 896 N N . PRO A 1 117 ? -14.052 -4.442 23.648 1.00 64.31 117 PRO A N 1
ATOM 897 C CA . PRO A 1 117 ? -14.282 -3.008 23.764 1.00 64.31 117 PRO A CA 1
ATOM 898 C C . PRO A 1 117 ? -14.140 -2.351 22.390 1.00 64.31 117 PRO A C 1
ATOM 900 O O . PRO A 1 117 ? -13.214 -2.657 21.636 1.00 64.31 117 PRO A O 1
ATOM 903 N N . VAL A 1 118 ? -15.041 -1.422 22.066 1.00 64.31 118 VAL A N 1
ATOM 904 C CA . VAL A 1 118 ? -14.968 -0.663 20.803 1.00 64.31 118 VAL A CA 1
ATOM 905 C C . VAL A 1 118 ? -13.601 0.012 20.643 1.00 64.31 118 VAL A C 1
ATOM 907 O O . VAL A 1 118 ? -13.057 0.022 19.543 1.00 64.31 118 VAL A O 1
ATOM 910 N N . ASP A 1 119 ? -13.016 0.479 21.747 1.00 58.84 119 ASP A N 1
ATOM 911 C CA . ASP A 1 119 ? -11.719 1.160 21.782 1.00 58.84 119 ASP A CA 1
ATOM 912 C C . ASP A 1 119 ? -10.532 0.255 21.402 1.00 58.84 119 ASP A C 1
ATOM 914 O O . ASP A 1 119 ? -9.518 0.748 20.915 1.00 58.84 119 ASP A O 1
ATOM 918 N N . GLU A 1 120 ? -10.640 -1.068 21.575 1.00 62.28 120 GLU A N 1
ATOM 919 C CA . GLU A 1 120 ? -9.600 -2.014 21.142 1.00 62.28 120 GLU A CA 1
ATOM 920 C C . GLU A 1 120 ? -9.691 -2.307 19.637 1.00 62.28 120 GLU A C 1
ATOM 922 O O . GLU A 1 120 ? -8.668 -2.451 18.965 1.00 62.28 120 GLU A O 1
ATOM 927 N N . LEU A 1 121 ? -10.909 -2.348 19.087 1.00 58.44 121 LEU A N 1
ATOM 928 C CA . LEU A 1 121 ? -11.173 -2.641 17.672 1.00 58.44 121 LEU A CA 1
ATOM 929 C C . LEU A 1 121 ? -11.019 -1.415 16.762 1.00 58.44 121 LEU A C 1
ATOM 931 O O . LEU A 1 121 ? -10.517 -1.535 15.643 1.00 58.44 121 LEU A O 1
ATOM 935 N N . LEU A 1 122 ? -11.424 -0.241 17.248 1.00 65.44 122 LEU A N 1
ATOM 936 C CA . LEU A 1 122 ? -11.325 1.057 16.572 1.00 65.44 122 LEU A CA 1
ATOM 937 C C . LEU A 1 122 ? -10.157 1.886 17.114 1.00 65.44 122 LEU A C 1
ATOM 939 O O . LEU A 1 122 ? -10.184 3.114 17.096 1.00 65.44 122 LEU A O 1
ATOM 943 N N . ASN A 1 123 ? -9.136 1.196 17.623 1.00 67.81 123 ASN A N 1
ATOM 944 C CA . ASN A 1 123 ? -8.027 1.792 18.345 1.00 67.81 123 ASN A CA 1
ATOM 945 C C . ASN A 1 123 ? -7.379 2.942 17.546 1.00 67.81 123 ASN A C 1
ATOM 947 O O . ASN A 1 123 ? -6.832 2.699 16.461 1.00 67.81 123 ASN A O 1
ATOM 951 N N . PRO A 1 124 ? -7.345 4.174 18.090 1.00 68.56 124 PRO A N 1
ATOM 952 C CA . PRO A 1 124 ? -6.647 5.305 17.482 1.00 68.56 124 PRO A CA 1
ATOM 953 C C . PRO A 1 124 ? -5.180 5.003 17.133 1.00 68.56 124 PRO A C 1
ATOM 955 O O . PRO A 1 124 ? -4.642 5.543 16.163 1.00 68.56 124 PRO A O 1
ATOM 958 N N . ALA A 1 125 ? -4.531 4.096 17.872 1.00 71.00 125 ALA A N 1
ATOM 959 C CA . ALA A 1 125 ? -3.179 3.627 17.583 1.00 71.00 125 ALA A CA 1
ATOM 960 C C . ALA A 1 125 ? -3.092 2.825 16.273 1.00 71.00 125 ALA A C 1
ATOM 962 O O . ALA A 1 125 ? -2.118 2.975 15.540 1.00 71.00 125 ALA A O 1
ATOM 963 N N . ARG A 1 126 ? -4.114 2.027 15.926 1.00 74.38 126 ARG A N 1
ATOM 964 C CA . ARG A 1 126 ? -4.169 1.293 14.649 1.00 74.38 126 ARG A CA 1
ATOM 965 C C . ARG A 1 126 ? -4.355 2.251 13.478 1.00 74.38 126 ARG A C 1
ATOM 967 O O . ARG A 1 126 ? -3.623 2.156 12.499 1.00 74.38 126 ARG A O 1
ATOM 974 N N . ALA A 1 127 ? -5.275 3.208 13.598 1.00 76.81 127 ALA A N 1
ATOM 975 C CA . ALA A 1 127 ? -5.464 4.238 12.576 1.00 76.81 127 ALA A CA 1
ATOM 976 C C . ALA A 1 127 ? -4.183 5.064 12.363 1.00 76.81 127 ALA A C 1
ATOM 978 O O . ALA A 1 127 ? -3.811 5.358 11.228 1.00 76.81 127 ALA A O 1
ATOM 979 N N . THR A 1 128 ? -3.472 5.389 13.447 1.00 81.88 128 THR A N 1
ATOM 980 C CA . THR A 1 128 ? -2.164 6.061 13.385 1.00 81.88 128 THR A CA 1
ATOM 981 C C . THR A 1 128 ? -1.122 5.186 12.688 1.00 81.88 128 THR A C 1
ATOM 983 O O . THR A 1 128 ? -0.460 5.659 11.771 1.00 81.88 128 THR A O 1
ATOM 986 N N . ALA A 1 129 ? -1.031 3.900 13.037 1.00 80.31 129 ALA A N 1
ATOM 987 C CA . ALA A 1 129 ? -0.109 2.963 12.397 1.00 80.31 129 ALA A CA 1
ATOM 988 C C . ALA A 1 129 ? -0.368 2.815 10.887 1.00 80.31 129 ALA A C 1
ATOM 990 O O . ALA A 1 129 ? 0.583 2.804 10.110 1.00 80.31 129 ALA A O 1
ATOM 991 N N . ILE A 1 130 ? -1.636 2.761 10.457 1.00 82.06 130 ILE A N 1
ATOM 992 C CA . ILE A 1 130 ? -2.001 2.718 9.032 1.00 82.06 130 ILE A CA 1
ATOM 993 C C . ILE A 1 130 ? -1.571 4.004 8.317 1.00 82.06 130 ILE A C 1
ATOM 995 O O . ILE A 1 130 ? -1.003 3.934 7.230 1.00 82.06 130 ILE A O 1
ATOM 999 N N . LYS A 1 131 ? -1.801 5.178 8.920 1.00 83.94 131 LYS A N 1
ATOM 1000 C CA . LYS A 1 131 ? -1.383 6.468 8.344 1.00 83.94 131 LYS A CA 1
ATOM 1001 C C . LYS A 1 131 ? 0.135 6.544 8.184 1.00 83.94 131 LYS A C 1
ATOM 1003 O O . LYS A 1 131 ? 0.609 6.818 7.087 1.00 83.94 131 LYS A O 1
ATOM 1008 N N . THR A 1 132 ? 0.885 6.216 9.234 1.00 85.94 132 THR A N 1
ATOM 1009 C CA . THR A 1 132 ? 2.353 6.169 9.187 1.00 85.94 132 THR A CA 1
ATOM 1010 C C . THR A 1 132 ? 2.850 5.168 8.147 1.00 85.94 132 THR A C 1
ATOM 1012 O O . THR A 1 132 ? 3.783 5.454 7.402 1.00 85.94 132 THR A O 1
ATOM 1015 N N . PHE A 1 133 ? 2.209 4.002 8.040 1.00 85.25 133 PHE A N 1
ATOM 1016 C CA . PHE A 1 133 ? 2.559 3.028 7.014 1.00 85.25 133 PHE A CA 1
ATOM 1017 C C . PHE A 1 133 ? 2.328 3.574 5.598 1.00 85.25 133 PHE A C 1
ATOM 1019 O O . PHE A 1 133 ? 3.185 3.394 4.740 1.00 85.25 133 PHE A O 1
ATOM 1026 N N . LEU A 1 134 ? 1.209 4.264 5.348 1.00 85.75 134 LEU A N 1
ATOM 1027 C CA . LEU A 1 134 ? 0.908 4.866 4.045 1.00 85.75 134 LEU A CA 1
ATOM 1028 C C . LEU A 1 134 ? 1.931 5.932 3.630 1.00 85.75 134 LEU A C 1
ATOM 1030 O O . LEU A 1 134 ? 2.249 6.032 2.445 1.00 85.75 134 LEU A O 1
ATOM 1034 N N . GLU A 1 135 ? 2.463 6.696 4.583 1.00 88.81 135 GLU A N 1
ATOM 1035 C CA . GLU A 1 135 ? 3.533 7.670 4.335 1.00 88.81 135 GLU A CA 1
ATOM 1036 C C . GLU A 1 135 ? 4.824 6.967 3.896 1.00 88.81 135 GLU A C 1
ATOM 1038 O O . GLU A 1 135 ? 5.348 7.249 2.817 1.00 88.81 135 GLU A O 1
ATOM 1043 N N . VAL A 1 136 ? 5.278 5.976 4.674 1.00 88.44 136 VAL A N 1
ATOM 1044 C CA . VAL A 1 136 ? 6.470 5.171 4.348 1.00 88.44 136 VAL A CA 1
ATOM 1045 C C . VAL A 1 136 ? 6.296 4.434 3.015 1.00 88.44 136 VAL A C 1
ATOM 1047 O O . VAL A 1 136 ? 7.221 4.362 2.206 1.00 88.44 136 VAL A O 1
ATOM 1050 N N . TRP A 1 137 ? 5.095 3.918 2.751 1.00 89.75 137 TRP A N 1
ATOM 1051 C CA . TRP A 1 137 ? 4.748 3.251 1.499 1.00 89.75 137 TRP A CA 1
ATOM 1052 C C . TRP A 1 137 ? 4.857 4.193 0.294 1.00 89.75 137 TRP A C 1
ATOM 1054 O O . TRP A 1 137 ? 5.452 3.833 -0.724 1.00 89.75 137 TRP A O 1
ATOM 1064 N N . ALA A 1 138 ? 4.320 5.411 0.403 1.00 89.38 138 ALA A N 1
ATOM 1065 C CA . ALA A 1 138 ? 4.381 6.399 -0.670 1.00 89.38 138 ALA A CA 1
ATOM 1066 C C . ALA A 1 138 ? 5.827 6.786 -1.020 1.00 89.38 138 ALA A C 1
ATOM 1068 O O . ALA A 1 138 ? 6.144 6.991 -2.196 1.00 89.38 138 ALA A O 1
ATOM 1069 N N . ASP A 1 139 ? 6.705 6.861 -0.019 1.00 91.19 139 ASP A N 1
ATOM 1070 C CA . ASP A 1 139 ? 8.130 7.109 -0.227 1.00 91.19 139 ASP A CA 1
ATOM 1071 C C . ASP A 1 139 ? 8.814 5.923 -0.923 1.00 91.19 139 ASP A C 1
ATOM 1073 O O . ASP A 1 139 ? 9.499 6.126 -1.928 1.00 91.19 139 ASP A O 1
ATOM 1077 N N . ALA A 1 140 ? 8.540 4.687 -0.493 1.00 89.31 140 ALA A N 1
ATOM 1078 C CA . ALA A 1 140 ? 9.081 3.479 -1.124 1.00 89.31 140 ALA A CA 1
ATOM 1079 C C . ALA A 1 140 ? 8.659 3.339 -2.601 1.00 89.31 140 ALA A C 1
ATOM 1081 O O . ALA A 1 140 ? 9.471 2.993 -3.466 1.00 89.31 140 ALA A O 1
ATOM 1082 N N . VAL A 1 141 ? 7.401 3.657 -2.929 1.00 90.69 141 VAL A N 1
ATOM 1083 C CA . VAL A 1 141 ? 6.911 3.675 -4.319 1.00 90.69 141 VAL A CA 1
ATOM 1084 C C . VAL A 1 141 ? 7.627 4.748 -5.141 1.00 90.69 141 VAL A C 1
ATOM 1086 O O . VAL A 1 141 ? 8.005 4.496 -6.289 1.00 90.69 141 VAL A O 1
ATOM 1089 N N . ARG A 1 142 ? 7.837 5.942 -4.571 1.00 92.81 142 ARG A N 1
ATOM 1090 C CA . ARG A 1 142 ? 8.536 7.048 -5.242 1.00 92.81 142 ARG A CA 1
ATOM 1091 C C . ARG A 1 142 ? 9.985 6.685 -5.550 1.00 92.81 142 ARG A C 1
ATOM 1093 O O . ARG A 1 142 ? 10.414 6.863 -6.687 1.00 92.81 142 ARG A O 1
ATOM 1100 N N . GLU A 1 143 ? 10.701 6.134 -4.575 1.00 91.81 143 GLU A N 1
ATOM 1101 C CA . GLU A 1 143 ? 12.083 5.680 -4.743 1.00 91.81 143 GLU A CA 1
ATOM 1102 C C . GLU A 1 143 ? 12.180 4.587 -5.816 1.00 91.81 143 GLU A C 1
ATOM 1104 O O . GLU A 1 143 ? 13.020 4.656 -6.712 1.00 91.81 143 GLU A O 1
ATOM 1109 N N . THR A 1 144 ? 11.254 3.625 -5.803 1.00 89.25 144 THR A N 1
ATOM 1110 C CA . THR A 1 144 ? 11.209 2.552 -6.810 1.00 89.25 144 THR A CA 1
ATOM 1111 C C . THR A 1 144 ? 10.996 3.105 -8.225 1.00 89.25 144 THR A C 1
ATOM 1113 O O . THR A 1 144 ? 11.645 2.659 -9.172 1.00 89.25 144 THR A O 1
ATOM 1116 N N . ARG A 1 145 ? 10.129 4.115 -8.390 1.00 90.12 145 ARG A N 1
ATOM 1117 C CA . ARG A 1 145 ? 9.920 4.788 -9.685 1.00 90.12 145 ARG A CA 1
ATOM 1118 C C . ARG A 1 145 ? 11.153 5.563 -10.144 1.00 90.12 145 ARG A C 1
ATOM 1120 O O . ARG A 1 145 ? 11.515 5.463 -11.310 1.00 90.12 145 ARG A O 1
ATOM 1127 N N . GLN A 1 146 ? 11.826 6.276 -9.243 1.00 90.88 146 GLN A N 1
ATOM 1128 C CA . GLN A 1 146 ? 13.073 6.978 -9.570 1.00 90.88 146 GLN A CA 1
ATOM 1129 C C . GLN A 1 146 ? 14.156 5.996 -10.026 1.00 90.88 146 GLN A C 1
ATOM 1131 O O . GLN A 1 146 ? 14.812 6.215 -11.041 1.00 90.88 146 GLN A O 1
ATOM 1136 N N . ARG A 1 147 ? 14.304 4.862 -9.334 1.00 88.56 147 ARG A N 1
ATOM 1137 C CA . ARG A 1 147 ? 15.224 3.798 -9.757 1.00 88.56 147 ARG A CA 1
ATOM 1138 C C . ARG A 1 147 ? 14.883 3.260 -11.141 1.00 88.56 147 ARG A C 1
ATOM 1140 O O . ARG A 1 147 ? 15.783 3.071 -11.952 1.00 88.56 147 ARG A O 1
ATOM 1147 N N . LEU A 1 148 ? 13.597 3.085 -11.444 1.00 88.00 148 LEU A N 1
ATOM 1148 C CA . LEU A 1 148 ? 13.153 2.658 -12.769 1.00 88.00 148 LEU A CA 1
ATOM 1149 C C . LEU A 1 148 ? 13.537 3.646 -13.880 1.00 88.00 148 LEU A C 1
ATOM 1151 O O . LEU A 1 148 ? 13.882 3.219 -14.980 1.00 88.00 148 LEU A O 1
ATOM 1155 N N . GLU A 1 149 ? 13.493 4.949 -13.599 1.00 86.38 149 GLU A N 1
ATOM 1156 C CA . GLU A 1 149 ? 13.907 6.002 -14.534 1.00 86.38 149 GLU A CA 1
ATOM 1157 C C . GLU A 1 149 ? 15.428 6.053 -14.741 1.00 86.38 149 GLU A C 1
ATOM 1159 O O . GLU A 1 149 ? 15.882 6.420 -15.823 1.00 86.38 149 GLU A O 1
ATOM 1164 N N . HIS A 1 150 ? 16.213 5.680 -13.726 1.00 84.62 150 HIS A N 1
ATOM 1165 C CA . HIS A 1 150 ? 17.677 5.710 -13.777 1.00 84.62 150 HIS A CA 1
ATOM 1166 C C . HIS A 1 150 ? 18.319 4.413 -14.304 1.00 84.62 150 HIS A C 1
ATOM 1168 O O . HIS A 1 150 ? 19.401 4.472 -14.890 1.00 84.62 150 HIS A O 1
ATOM 1174 N N . GLU A 1 151 ? 17.694 3.248 -14.098 1.00 76.00 151 GLU A N 1
ATOM 1175 C CA . GLU A 1 151 ? 18.264 1.932 -14.436 1.00 76.00 151 GLU A CA 1
ATOM 1176 C C . GLU A 1 151 ? 17.956 1.446 -15.880 1.00 76.00 151 GLU A C 1
ATOM 1178 O O . GLU A 1 151 ? 18.542 0.446 -16.314 1.00 76.00 151 GLU A O 1
ATOM 1183 N N . LEU A 1 152 ? 17.080 2.117 -16.653 1.00 62.81 152 LEU A N 1
ATOM 1184 C CA . LEU A 1 152 ? 16.619 1.677 -17.994 1.00 62.81 152 LEU A CA 1
ATOM 1185 C C . LEU A 1 152 ? 16.853 2.699 -19.120 1.00 62.81 152 LEU A C 1
ATOM 1187 O O . LEU A 1 152 ? 17.401 2.280 -20.181 1.00 62.81 152 LEU A O 1
#

Sequence (152 aa):
MAEIDPIVEPLLTGLLNSPMADYGRAATVRLEENEGFRDERFDLRAGRRAAQRQRRRMRAERQIMAIDAVVQNALIRELALTDRLQGLAERLKIRSIGVLPAGTGEATAEAVSSPGPVDELLNPARATAIKTFLEVWADAVRETRQRLEHEL

Secondary structure (DSSP, 8-state):
-----TTTHHHHHHHHTSTTHHHHHHHHHHHHHHTTS-------TTSHHHHHHHHHHHHHHHHHHHHHHHHHHHHHHHHHHHHHHHHHHHHHT--EEPPPPTT-SS--TTTS--PEEHHHHS-HHHHHHHHHHHHHHHHHHHHHHHHHHHH-